Protein AF-W9X083-F1 (afdb_monomer_lite)

Foldseek 3Di:
DDDDDDDPPPPPPPDPPPPPDPPDQDPDPDPVVSVVVCQCVQNAAAPQPRGTRHPPFQWDADPPQRRIHGLVRQQVQQPDPVFFDDDDPPDDPDDDPQDGWGADPRPRDTDSDRD

Structure (mmCIF, N/CA/C/O backbone):
data_AF-W9X083-F1
#
_entry.id   AF-W9X083-F1
#
loop_
_atom_site.group_PDB
_atom_site.id
_atom_site.type_symbol
_atom_site.label_atom_id
_atom_site.label_alt_id
_atom_site.label_comp_id
_atom_site.label_asym_id
_atom_site.label_entity_id
_atom_site.label_seq_id
_atom_site.pdbx_PDB_ins_code
_atom_site.Cartn_x
_atom_site.Cartn_y
_atom_site.Cartn_z
_atom_site.occupancy
_atom_site.B_iso_or_equiv
_atom_site.auth_seq_id
_atom_site.auth_comp_id
_atom_site.auth_asym_id
_atom_site.auth_atom_id
_atom_site.pdbx_PDB_model_num
ATOM 1 N N . PRO A 1 1 ? 20.561 -55.270 46.960 1.00 46.56 1 PRO A N 1
ATOM 2 C CA . PRO A 1 1 ? 19.337 -55.051 46.145 1.00 46.56 1 PRO A CA 1
ATOM 3 C C . PRO A 1 1 ? 18.759 -53.649 46.403 1.00 46.56 1 PRO A C 1
ATOM 5 O O . PRO A 1 1 ? 18.214 -53.391 47.469 1.00 46.56 1 PRO A O 1
ATOM 8 N N . ARG A 1 2 ? 18.988 -52.713 45.475 1.00 45.88 2 ARG A N 1
ATOM 9 C CA . ARG A 1 2 ? 18.652 -51.286 45.608 1.00 45.88 2 ARG A CA 1
ATOM 10 C C . ARG A 1 2 ? 17.481 -50.977 44.665 1.00 45.88 2 ARG A C 1
ATOM 12 O O . ARG A 1 2 ? 17.658 -51.188 43.467 1.00 45.88 2 ARG A O 1
ATOM 19 N N . PRO A 1 3 ? 16.316 -50.501 45.132 1.00 64.50 3 PRO A N 1
ATOM 20 C CA . PRO A 1 3 ? 15.280 -50.031 44.219 1.00 64.50 3 PRO A CA 1
ATOM 21 C C . PRO A 1 3 ? 15.640 -48.628 43.690 1.00 64.50 3 PRO A C 1
ATOM 23 O O . PRO A 1 3 ? 16.174 -47.805 44.445 1.00 64.50 3 PRO A O 1
ATOM 26 N N . PRO A 1 4 ? 15.392 -48.323 42.404 1.00 53.22 4 PRO A N 1
ATOM 27 C CA . PRO A 1 4 ? 15.628 -46.995 41.867 1.00 53.22 4 PRO A CA 1
ATOM 28 C C . PRO A 1 4 ? 14.506 -46.016 42.241 1.00 53.22 4 PRO A C 1
ATOM 30 O O . PRO A 1 4 ? 13.316 -46.318 42.269 1.00 53.22 4 PRO A O 1
ATOM 33 N N . ARG A 1 5 ? 14.965 -44.805 42.534 1.00 45.06 5 ARG A N 1
ATOM 34 C CA . ARG A 1 5 ? 14.262 -43.604 42.979 1.00 45.06 5 ARG A CA 1
ATOM 35 C C . ARG A 1 5 ? 13.374 -43.043 41.859 1.00 45.06 5 ARG A C 1
ATOM 37 O O . ARG A 1 5 ? 13.890 -42.547 40.859 1.00 45.06 5 ARG A O 1
ATOM 44 N N . SER A 1 6 ? 12.052 -43.095 42.047 1.00 49.34 6 SER A N 1
ATOM 45 C CA . SER A 1 6 ? 11.076 -42.443 41.160 1.00 49.34 6 SER A CA 1
ATOM 46 C C . SER A 1 6 ? 11.292 -40.930 41.166 1.00 49.34 6 SER A C 1
ATOM 48 O O . SER A 1 6 ? 11.059 -40.253 42.165 1.00 49.34 6 SER A O 1
ATOM 50 N N . SER A 1 7 ? 11.789 -40.403 40.049 1.00 54.97 7 SER A N 1
ATOM 51 C CA . SER A 1 7 ? 11.995 -38.970 39.842 1.00 54.97 7 SER A CA 1
ATOM 52 C C . SER A 1 7 ? 10.754 -38.398 39.165 1.00 54.97 7 SER A C 1
ATOM 54 O O . SER A 1 7 ? 10.603 -38.498 37.950 1.00 54.97 7 SER A O 1
ATOM 56 N N . ASN A 1 8 ? 9.852 -37.826 39.963 1.00 50.19 8 ASN A N 1
ATOM 57 C CA . ASN A 1 8 ? 8.643 -37.168 39.481 1.00 50.19 8 ASN A CA 1
ATOM 58 C C . ASN A 1 8 ? 9.020 -35.816 38.843 1.00 50.19 8 ASN A C 1
ATOM 60 O O . ASN A 1 8 ? 9.215 -34.818 39.538 1.00 50.19 8 ASN A O 1
ATOM 64 N N . LYS A 1 9 ? 9.214 -35.791 37.519 1.00 51.34 9 LYS A N 1
ATOM 65 C CA . LYS A 1 9 ? 9.462 -34.558 36.761 1.00 51.34 9 LYS A CA 1
ATOM 66 C C . LYS A 1 9 ? 8.122 -33.870 36.505 1.00 51.34 9 LYS A C 1
ATOM 68 O O . LYS A 1 9 ? 7.464 -34.148 35.508 1.00 51.34 9 LYS A O 1
ATOM 73 N N . ASN A 1 10 ? 7.744 -32.961 37.404 1.00 46.66 10 AS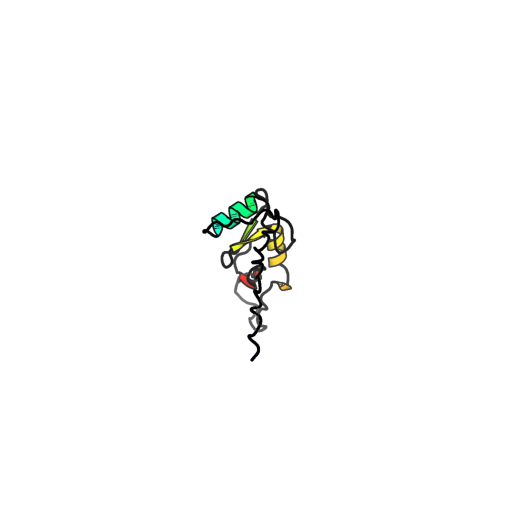N A N 1
ATOM 74 C CA . ASN A 1 10 ? 6.688 -31.981 37.158 1.00 46.66 10 ASN A CA 1
ATOM 75 C C . ASN A 1 10 ? 7.092 -31.112 35.956 1.00 46.66 10 ASN A C 1
ATOM 77 O O . ASN A 1 10 ? 7.868 -30.164 36.080 1.00 46.66 10 ASN A O 1
ATOM 81 N N . ILE A 1 11 ? 6.590 -31.474 34.776 1.00 57.69 11 ILE A N 1
ATOM 82 C CA . ILE A 1 11 ? 6.565 -30.609 33.602 1.00 57.69 11 ILE A CA 1
ATOM 83 C C . ILE A 1 11 ? 5.594 -29.477 33.939 1.00 57.69 11 ILE A C 1
ATOM 85 O O . ILE A 1 11 ? 4.378 -29.629 33.894 1.00 57.69 11 ILE A O 1
ATOM 89 N N . SER A 1 12 ? 6.149 -28.335 34.345 1.00 53.91 12 SER A N 1
ATOM 90 C CA . SER A 1 12 ? 5.413 -27.077 34.349 1.00 53.91 12 SER A CA 1
ATOM 91 C C . SER A 1 12 ? 4.998 -26.801 32.911 1.00 53.91 12 SER A C 1
ATOM 93 O O . SER A 1 12 ? 5.806 -26.363 32.089 1.00 53.91 12 SER A O 1
ATOM 95 N N . THR A 1 13 ? 3.738 -27.093 32.599 1.00 47.44 13 THR A N 1
ATOM 96 C CA . THR A 1 13 ? 3.061 -26.648 31.387 1.00 47.44 13 THR A CA 1
ATOM 97 C C . THR A 1 13 ? 3.109 -25.127 31.371 1.00 47.44 13 THR A C 1
ATOM 99 O O . THR A 1 13 ? 2.301 -24.451 32.006 1.00 47.44 13 THR A O 1
ATOM 102 N N . ARG A 1 14 ? 4.115 -24.575 30.688 1.00 49.53 14 ARG A N 1
ATOM 103 C CA . ARG A 1 14 ? 4.199 -23.149 30.389 1.00 49.53 14 ARG A CA 1
ATOM 104 C C . ARG A 1 14 ? 3.092 -22.845 29.390 1.00 49.53 14 ARG A C 1
ATOM 106 O O . ARG A 1 14 ? 3.274 -23.007 28.187 1.00 49.53 14 ARG A O 1
ATOM 113 N N . THR A 1 15 ? 1.942 -22.429 29.904 1.00 52.84 15 THR A N 1
ATOM 114 C CA . THR A 1 15 ? 0.914 -21.734 29.134 1.00 52.84 15 THR A CA 1
ATOM 115 C C . THR A 1 15 ? 1.618 -20.627 28.346 1.00 52.84 15 THR A C 1
ATOM 117 O O . THR A 1 15 ? 2.358 -19.846 28.958 1.00 52.84 15 THR A O 1
ATOM 120 N N . PRO A 1 16 ? 1.469 -20.541 27.012 1.00 51.41 16 PRO A N 1
ATOM 121 C CA . PRO A 1 16 ? 2.011 -19.416 26.276 1.00 51.41 16 PRO A CA 1
ATOM 122 C C . PRO A 1 16 ? 1.320 -18.173 26.826 1.00 51.41 16 PRO A C 1
ATOM 124 O O . PRO A 1 16 ? 0.115 -18.006 26.648 1.00 51.41 16 PRO A O 1
ATOM 127 N N . GLN A 1 17 ? 2.065 -17.340 27.557 1.00 50.1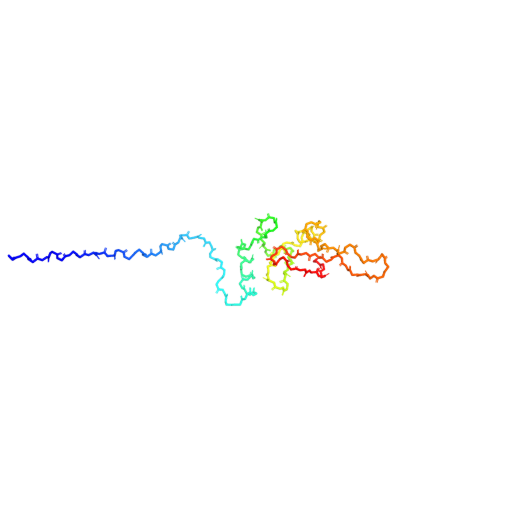9 17 G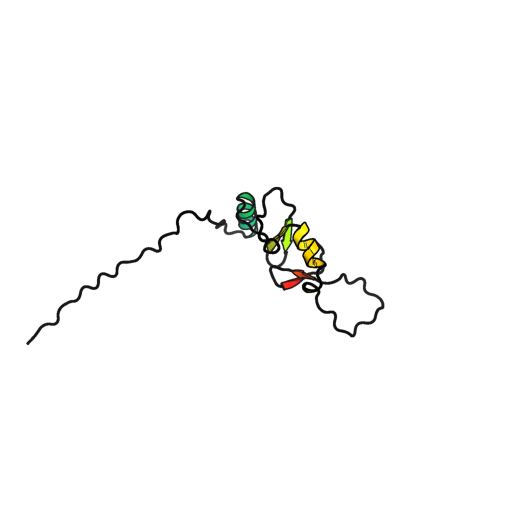LN A N 1
ATOM 128 C CA . GLN A 1 17 ? 1.625 -16.004 27.930 1.00 50.19 17 GLN A CA 1
ATOM 129 C C . GLN A 1 17 ? 1.151 -15.324 26.647 1.00 50.19 17 GLN A C 1
ATOM 131 O O . GLN A 1 17 ? 1.969 -14.923 25.815 1.00 50.19 17 GLN A O 1
ATOM 136 N N . GLN A 1 18 ? -0.169 -15.211 26.484 1.00 54.38 18 GLN A N 1
ATOM 137 C CA . GLN A 1 18 ? -0.761 -14.265 25.557 1.00 54.38 18 GLN A CA 1
ATOM 138 C C . GLN A 1 18 ? -0.152 -12.914 25.910 1.00 54.38 18 GLN A C 1
ATOM 140 O O . GLN A 1 18 ? -0.349 -12.385 27.009 1.00 54.38 18 GLN A O 1
ATOM 145 N N . ARG A 1 19 ? 0.701 -12.419 25.008 1.00 53.69 19 ARG A N 1
ATOM 146 C CA . ARG A 1 19 ? 1.330 -11.114 25.152 1.00 53.69 19 ARG A CA 1
ATOM 147 C C . ARG A 1 19 ? 0.202 -10.110 25.329 1.00 53.69 19 ARG A C 1
ATOM 149 O O . ARG A 1 19 ? -0.690 -10.018 24.489 1.00 53.69 19 ARG A O 1
ATOM 156 N N . ARG A 1 20 ? 0.233 -9.410 26.458 1.00 51.12 20 ARG A N 1
ATOM 157 C CA . ARG A 1 20 ? -0.699 -8.337 26.787 1.00 51.12 20 ARG A CA 1
ATOM 158 C C . ARG A 1 20 ? -0.778 -7.367 25.605 1.00 51.12 20 ARG A C 1
ATOM 160 O O . ARG A 1 20 ? 0.224 -6.762 25.244 1.00 51.12 20 ARG A O 1
ATOM 167 N N . GLY A 1 21 ? -1.972 -7.238 25.036 1.00 50.09 21 GLY A N 1
ATOM 168 C CA . GLY A 1 21 ? -2.463 -5.980 24.481 1.00 50.09 21 GLY A CA 1
ATOM 169 C C . GLY A 1 21 ? -1.827 -5.435 23.203 1.00 50.09 21 GLY A C 1
ATOM 170 O O . GLY A 1 21 ? -1.906 -4.228 23.005 1.00 50.09 21 GLY A O 1
ATOM 171 N N . SER A 1 22 ? -1.272 -6.251 22.298 1.00 59.66 22 SER A N 1
ATOM 172 C CA . SER A 1 22 ? -1.265 -5.797 20.899 1.00 59.66 22 SER A CA 1
ATOM 173 C C . SER A 1 22 ? -2.723 -5.772 20.459 1.00 59.66 22 SER A C 1
ATOM 175 O O . SER A 1 22 ? -3.367 -6.819 20.552 1.00 59.66 22 SER A O 1
ATOM 177 N N . ILE A 1 23 ? -3.260 -4.628 20.032 1.00 62.94 23 ILE A N 1
ATOM 178 C CA . ILE A 1 23 ? -4.599 -4.580 19.438 1.00 62.94 23 ILE A CA 1
ATOM 179 C C . ILE A 1 23 ? -4.613 -5.651 18.341 1.00 62.94 23 ILE A C 1
ATOM 181 O O . ILE A 1 23 ? -3.866 -5.565 17.366 1.00 62.94 23 ILE A O 1
ATOM 185 N N . ALA A 1 24 ? -5.338 -6.742 18.587 1.00 74.25 24 ALA A N 1
ATOM 186 C CA . ALA A 1 24 ? -5.237 -7.916 17.743 1.00 74.25 24 ALA A CA 1
ATOM 187 C C . ALA A 1 24 ? -5.805 -7.555 16.371 1.00 74.25 24 ALA A C 1
ATOM 189 O O . ALA A 1 24 ? -6.913 -7.015 16.284 1.00 74.25 24 ALA A O 1
ATOM 190 N N . ARG A 1 25 ? -5.036 -7.844 15.312 1.00 80.12 25 ARG A N 1
ATOM 191 C CA . ARG A 1 25 ? -5.553 -7.795 13.941 1.00 80.12 25 ARG A CA 1
ATOM 192 C C . ARG A 1 25 ? -6.818 -8.642 13.854 1.00 80.12 25 ARG A C 1
ATOM 194 O O . ARG A 1 25 ? -6.965 -9.621 14.591 1.00 80.12 25 ARG A O 1
ATOM 201 N N . SER A 1 26 ? -7.725 -8.254 12.972 1.00 86.12 26 SER A N 1
ATOM 202 C CA . SER A 1 26 ? -8.980 -8.953 12.777 1.00 86.12 26 SER A CA 1
ATOM 203 C C . SER A 1 26 ? -8.722 -10.428 12.456 1.00 86.12 26 SER A C 1
ATOM 205 O O . SER A 1 26 ? -7.831 -10.797 11.688 1.00 86.12 26 SER A O 1
ATOM 207 N N . THR A 1 27 ? -9.512 -11.289 13.089 1.00 88.38 27 THR A N 1
ATOM 208 C CA . THR A 1 27 ? -9.528 -12.735 12.860 1.00 88.38 27 THR A CA 1
ATOM 209 C C . THR A 1 27 ? -10.709 -13.140 11.980 1.00 88.38 27 THR A C 1
ATOM 211 O O . THR A 1 27 ? -11.095 -14.308 11.986 1.00 88.38 27 THR A O 1
ATOM 214 N N . ALA A 1 28 ? -11.325 -12.187 11.268 1.00 88.81 28 ALA A N 1
ATOM 215 C CA . ALA A 1 28 ? -12.442 -12.468 10.380 1.00 88.81 28 ALA A CA 1
ATOM 216 C C . ALA A 1 28 ? -12.049 -13.516 9.317 1.00 88.81 28 ALA A C 1
ATOM 218 O O . ALA A 1 28 ? -10.919 -13.487 8.815 1.00 88.81 28 ALA A O 1
ATOM 219 N N . PRO A 1 29 ? -12.968 -14.438 8.968 1.00 88.62 29 PRO A N 1
ATOM 220 C CA . PRO A 1 29 ? -12.691 -15.505 8.008 1.00 88.62 29 PRO A CA 1
ATOM 221 C C . PRO A 1 29 ? -12.561 -14.982 6.571 1.00 88.62 29 PRO A C 1
ATOM 223 O O . PRO A 1 29 ? -11.837 -15.569 5.771 1.00 88.62 29 PRO A O 1
ATOM 226 N N . ASP A 1 30 ? -13.235 -13.875 6.248 1.00 93.38 30 ASP A N 1
ATOM 227 C CA . ASP A 1 30 ? -13.161 -13.231 4.940 1.00 93.38 30 ASP A CA 1
ATOM 228 C C . ASP A 1 30 ? -12.011 -12.210 4.874 1.00 93.38 30 ASP A C 1
ATOM 230 O O . ASP A 1 30 ? -11.848 -11.361 5.758 1.00 93.38 30 ASP A O 1
ATOM 234 N N . ILE A 1 31 ? -11.216 -12.275 3.799 1.00 90.50 31 ILE A N 1
ATOM 235 C CA . ILE A 1 31 ? -10.038 -11.416 3.609 1.00 90.50 31 ILE A CA 1
ATOM 236 C C . ILE A 1 31 ? -10.449 -9.947 3.500 1.00 90.50 31 ILE A C 1
ATOM 238 O O . ILE A 1 31 ? -9.775 -9.089 4.076 1.00 90.50 31 ILE A O 1
ATOM 242 N N . ALA A 1 32 ? -11.536 -9.644 2.783 1.00 90.88 32 ALA A N 1
ATOM 243 C CA . ALA A 1 32 ? -11.989 -8.272 2.633 1.00 90.88 32 ALA A CA 1
ATOM 244 C C . ALA A 1 32 ? -12.472 -7.739 3.982 1.00 90.88 32 ALA A C 1
ATOM 246 O O . ALA A 1 32 ? -12.009 -6.676 4.392 1.00 90.88 32 ALA A O 1
ATOM 247 N N . THR A 1 33 ? -13.318 -8.470 4.711 1.00 93.06 33 THR A N 1
ATOM 248 C CA . THR A 1 33 ? -13.764 -8.067 6.056 1.00 93.06 33 THR A CA 1
ATOM 249 C C . THR A 1 33 ? -12.580 -7.807 6.979 1.00 93.06 33 THR A C 1
ATOM 251 O O . THR A 1 33 ? -12.515 -6.743 7.594 1.00 93.06 33 THR A O 1
ATOM 254 N N . ARG A 1 34 ? -11.596 -8.713 7.002 1.00 93.31 34 ARG A N 1
ATOM 255 C CA . ARG A 1 34 ? -10.393 -8.562 7.825 1.00 93.31 34 ARG A CA 1
ATOM 256 C C . ARG A 1 34 ? -9.640 -7.268 7.517 1.00 93.31 34 ARG A C 1
ATOM 258 O O . ARG A 1 34 ? -9.319 -6.512 8.428 1.00 93.31 34 ARG A O 1
ATOM 265 N N . ILE A 1 35 ? -9.407 -6.985 6.234 1.00 92.38 35 ILE A N 1
ATOM 266 C CA . ILE A 1 35 ? -8.726 -5.761 5.790 1.00 92.38 35 ILE A CA 1
ATOM 267 C C . ILE A 1 35 ? -9.528 -4.511 6.177 1.00 92.38 35 ILE A C 1
ATOM 269 O O . ILE A 1 35 ? -8.952 -3.551 6.685 1.00 92.38 35 ILE A O 1
ATOM 273 N N . HIS A 1 36 ? -10.847 -4.509 5.968 1.00 92.31 36 HIS A N 1
ATOM 274 C CA . HIS A 1 36 ? -11.697 -3.364 6.311 1.00 92.31 36 HIS A CA 1
ATOM 275 C C . HIS A 1 36 ? -11.722 -3.093 7.820 1.00 92.31 36 HIS A C 1
ATOM 277 O O . HIS A 1 36 ? -11.696 -1.930 8.232 1.00 92.31 36 HIS A O 1
ATOM 283 N N . GLU A 1 37 ? -11.763 -4.142 8.645 1.00 93.25 37 GLU A N 1
ATOM 284 C CA . GLU A 1 37 ? -11.691 -4.023 10.100 1.00 93.25 37 GLU A CA 1
ATOM 285 C C . GLU A 1 37 ? -10.322 -3.529 10.571 1.00 93.25 37 GLU A C 1
ATOM 287 O O . GLU A 1 37 ? -10.263 -2.628 11.407 1.00 93.25 37 GLU A O 1
ATOM 292 N N . ASP A 1 38 ? -9.234 -4.061 10.009 1.00 91.81 38 ASP A N 1
ATOM 293 C CA . ASP A 1 38 ? -7.874 -3.632 10.341 1.00 91.81 38 ASP A CA 1
ATOM 294 C C . ASP A 1 38 ? -7.660 -2.154 9.992 1.00 91.81 38 ASP A C 1
ATOM 296 O O . ASP A 1 38 ? -7.187 -1.392 10.831 1.00 91.81 38 ASP A O 1
ATOM 300 N N . ILE A 1 39 ? -8.091 -1.705 8.809 1.00 92.94 39 ILE A N 1
ATOM 301 C CA . ILE A 1 39 ? -8.050 -0.283 8.415 1.00 92.94 39 ILE A CA 1
ATOM 302 C C . ILE A 1 39 ? -8.934 0.564 9.339 1.00 92.94 39 ILE A C 1
ATOM 304 O O . ILE A 1 39 ? -8.556 1.651 9.771 1.00 92.94 39 ILE A O 1
ATOM 308 N N . SER A 1 40 ? -10.119 0.060 9.683 1.00 90.94 40 SER A N 1
ATOM 309 C CA . SER A 1 40 ? -11.057 0.741 10.578 1.00 90.94 40 SER A CA 1
ATOM 310 C C . SER A 1 40 ? -10.514 0.961 11.987 1.00 90.94 40 SER A C 1
ATOM 312 O O . SER A 1 40 ? -10.905 1.925 12.646 1.00 90.94 40 SER A O 1
ATOM 314 N N . ARG A 1 41 ? -9.636 0.067 12.445 1.00 90.62 41 ARG A N 1
ATOM 315 C CA . ARG A 1 41 ? -8.980 0.123 13.753 1.00 90.62 41 ARG A CA 1
ATOM 316 C C . ARG A 1 41 ? -7.574 0.741 13.686 1.00 90.62 41 ARG A C 1
ATOM 318 O O . ARG A 1 41 ? -6.894 0.735 14.704 1.00 90.62 41 ARG A O 1
ATOM 325 N N . ASN A 1 42 ? -7.150 1.265 12.527 1.00 90.25 42 ASN A N 1
ATOM 326 C CA . ASN A 1 42 ? -5.785 1.747 12.259 1.00 90.25 42 ASN A CA 1
ATOM 327 C C . ASN A 1 42 ? -4.690 0.693 12.545 1.00 90.25 42 ASN A C 1
ATOM 329 O O . ASN A 1 42 ? -3.598 1.016 12.987 1.00 90.25 42 ASN A O 1
ATOM 333 N N . LEU A 1 43 ? -4.975 -0.587 12.294 1.00 89.88 43 LEU A N 1
ATOM 334 C CA . LEU A 1 43 ? -4.046 -1.717 12.481 1.00 89.88 43 LEU A CA 1
ATOM 335 C C . LEU A 1 43 ? -3.395 -2.188 11.180 1.00 89.88 43 LEU A C 1
ATOM 337 O O . LEU A 1 43 ? -2.610 -3.146 11.172 1.00 89.88 43 LEU A O 1
ATOM 341 N N . TYR A 1 44 ? -3.760 -1.548 10.073 1.00 92.88 44 TYR A N 1
ATOM 342 C CA . TYR A 1 44 ? -3.206 -1.820 8.762 1.00 92.88 44 TYR A CA 1
ATOM 343 C C . TYR A 1 44 ? -2.096 -0.819 8.447 1.00 92.88 44 TYR A C 1
ATOM 345 O O . TYR A 1 44 ? -2.303 0.385 8.560 1.00 92.88 44 TYR A O 1
ATOM 353 N N . GLU A 1 45 ? -0.941 -1.304 8.000 1.00 93.88 45 GLU A N 1
ATOM 354 C CA . GLU A 1 45 ? 0.230 -0.480 7.689 1.00 93.88 45 GLU A CA 1
ATOM 355 C C . GLU A 1 45 ? 0.562 -0.552 6.195 1.00 93.88 45 GLU A C 1
ATOM 357 O O . GLU A 1 45 ? 0.497 -1.611 5.566 1.00 93.88 45 GLU A O 1
ATOM 362 N N . CYS A 1 46 ? 0.921 0.586 5.608 1.00 94.44 46 CYS A N 1
ATOM 363 C CA . CYS A 1 46 ? 1.369 0.659 4.227 1.00 94.44 46 CYS A CA 1
ATOM 364 C C . CYS A 1 46 ? 2.832 0.221 4.122 1.00 94.44 46 CYS A C 1
ATOM 366 O O . CYS A 1 46 ? 3.720 0.953 4.546 1.00 94.44 46 CYS A O 1
ATOM 368 N N . ALA A 1 47 ? 3.118 -0.901 3.458 1.00 91.44 47 ALA A N 1
ATOM 369 C CA . ALA A 1 47 ? 4.488 -1.428 3.360 1.00 91.44 47 ALA A CA 1
ATOM 370 C C . ALA A 1 47 ? 5.474 -0.568 2.530 1.00 91.44 47 ALA A C 1
ATOM 372 O O . ALA A 1 47 ? 6.638 -0.929 2.401 1.00 91.44 47 ALA A O 1
ATOM 373 N N . ILE A 1 48 ? 5.028 0.553 1.947 1.00 92.94 48 ILE A N 1
ATOM 374 C CA . ILE A 1 48 ? 5.898 1.497 1.222 1.00 92.94 48 ILE A CA 1
ATOM 375 C C . ILE A 1 48 ? 6.401 2.610 2.148 1.00 92.94 48 ILE A C 1
ATOM 377 O O . ILE A 1 48 ? 7.570 2.972 2.092 1.00 92.94 48 ILE A O 1
ATOM 381 N N . CYS A 1 49 ? 5.513 3.199 2.954 1.00 94.62 49 CYS A N 1
ATOM 382 C CA . CYS A 1 49 ? 5.849 4.330 3.826 1.00 94.62 49 CYS A CA 1
ATOM 383 C C . CYS A 1 49 ? 5.825 3.985 5.314 1.00 94.62 49 CYS A C 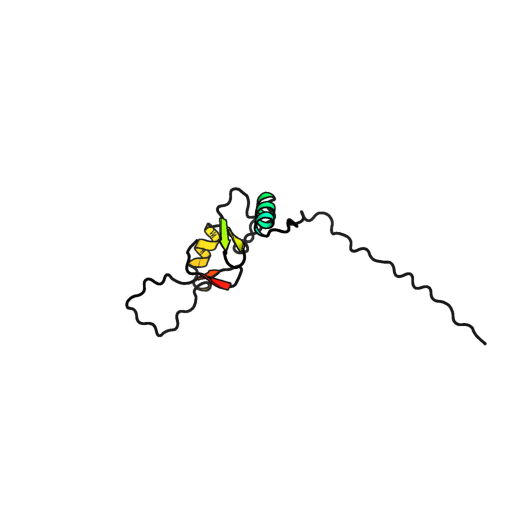1
ATOM 385 O O . CYS A 1 49 ? 6.035 4.883 6.117 1.00 94.62 49 CYS A O 1
ATOM 387 N N . THR A 1 50 ? 5.513 2.733 5.659 1.00 93.88 50 THR A N 1
ATOM 388 C CA . THR A 1 50 ? 5.411 2.207 7.030 1.00 93.88 50 THR A CA 1
ATOM 389 C C . THR A 1 50 ? 4.465 3.000 7.940 1.00 93.88 50 THR A C 1
ATOM 391 O O . THR A 1 50 ? 4.575 2.932 9.156 1.00 93.88 50 THR A O 1
ATOM 394 N N . ASN A 1 51 ? 3.526 3.755 7.360 1.00 94.25 51 ASN A N 1
ATOM 395 C CA . ASN A 1 51 ? 2.509 4.505 8.097 1.00 94.25 51 ASN A CA 1
ATOM 396 C C . ASN A 1 51 ? 1.164 3.773 8.058 1.00 94.25 51 ASN A C 1
ATOM 398 O O . ASN A 1 51 ? 0.852 3.057 7.097 1.00 94.25 51 ASN A O 1
ATOM 402 N N . GLU A 1 52 ? 0.331 4.026 9.064 1.00 94.44 52 GLU A N 1
ATOM 403 C CA . GLU A 1 52 ? -1.001 3.439 9.184 1.00 94.44 52 GLU A CA 1
ATOM 404 C C . GLU A 1 52 ? -1.927 3.893 8.041 1.00 94.44 52 GLU A C 1
ATOM 406 O O . GLU A 1 52 ? -1.916 5.039 7.573 1.00 94.44 52 GLU A O 1
ATOM 411 N N . ILE A 1 53 ? -2.755 2.964 7.575 1.00 94.25 53 ILE A N 1
ATOM 412 C CA . ILE A 1 53 ? -3.820 3.212 6.612 1.00 94.25 53 ILE A CA 1
ATOM 413 C C . ILE A 1 53 ? -5.127 3.318 7.392 1.00 94.25 53 ILE A C 1
ATOM 415 O O . ILE A 1 53 ? -5.661 2.313 7.854 1.00 94.25 53 ILE A O 1
ATOM 419 N N . GLY A 1 54 ? -5.640 4.541 7.517 1.00 90.62 54 GLY A N 1
ATOM 420 C CA . GLY A 1 54 ? -6.917 4.815 8.179 1.00 90.62 54 GLY A CA 1
ATOM 421 C C . GLY A 1 54 ? -8.087 4.995 7.210 1.00 90.62 54 GLY A C 1
ATOM 422 O O . GLY A 1 54 ? -7.909 5.094 5.996 1.00 90.62 54 GLY A O 1
ATOM 423 N N . ARG A 1 55 ? -9.305 5.120 7.753 1.00 89.38 55 ARG A N 1
ATOM 424 C CA . ARG A 1 55 ? -10.561 5.255 6.978 1.00 89.38 55 ARG A CA 1
ATOM 425 C C . ARG A 1 55 ? -10.608 6.456 6.024 1.00 89.38 55 ARG A C 1
ATOM 427 O O . ARG A 1 55 ? -11.282 6.397 5.004 1.00 89.38 55 ARG A O 1
ATOM 434 N N . SER A 1 56 ? -9.918 7.546 6.354 1.00 90.50 56 SER A N 1
ATOM 435 C CA . SER A 1 56 ? -9.852 8.765 5.531 1.00 90.50 56 SER A CA 1
ATOM 436 C C . SER A 1 56 ? -8.765 8.715 4.452 1.00 90.50 56 SER A C 1
ATOM 438 O O . SER A 1 56 ? -8.675 9.613 3.613 1.00 90.50 56 SER A O 1
ATOM 440 N N . SER A 1 57 ? -7.916 7.685 4.462 1.00 91.19 57 SER A N 1
ATOM 441 C CA . SER A 1 57 ? -6.834 7.547 3.494 1.00 91.19 57 SER A CA 1
ATOM 442 C C . SER A 1 57 ? -7.369 7.132 2.128 1.00 91.19 57 SER A C 1
ATOM 444 O O . SER A 1 57 ? -8.178 6.216 2.010 1.00 91.19 57 SER A O 1
ATOM 446 N N . LYS A 1 58 ? -6.852 7.748 1.062 1.00 93.81 58 LYS A N 1
ATOM 447 C CA . LYS A 1 58 ? -7.059 7.235 -0.297 1.00 93.81 58 LYS A CA 1
ATOM 448 C C . LYS A 1 58 ? -6.208 5.984 -0.478 1.00 93.81 58 LYS A C 1
ATOM 450 O O . LYS A 1 58 ? -4.980 6.067 -0.383 1.00 93.81 58 LYS A O 1
ATOM 455 N N . ILE A 1 59 ? -6.848 4.854 -0.754 1.00 94.25 59 ILE A N 1
ATOM 456 C CA . ILE A 1 59 ? -6.193 3.548 -0.823 1.00 94.25 59 ILE A CA 1
ATOM 457 C C . ILE A 1 59 ? -6.282 2.915 -2.206 1.00 94.25 59 ILE A C 1
ATOM 459 O O . ILE A 1 59 ? -7.209 3.169 -2.970 1.00 94.25 59 ILE A O 1
ATOM 463 N N . TRP A 1 60 ? -5.309 2.064 -2.497 1.00 94.19 60 TRP A N 1
ATOM 464 C CA . TRP A 1 60 ? -5.340 1.127 -3.607 1.00 94.19 60 TRP A CA 1
ATOM 465 C C . TRP A 1 60 ? -5.077 -0.275 -3.074 1.00 94.19 60 TRP A C 1
ATOM 467 O O . TRP A 1 60 ? -4.216 -0.451 -2.209 1.00 94.19 60 TRP A O 1
ATOM 477 N N . SER A 1 61 ? -5.787 -1.268 -3.601 1.00 92.56 61 SER A N 1
ATOM 478 C CA . SER A 1 61 ? -5.595 -2.672 -3.250 1.00 92.56 61 SER A CA 1
ATOM 479 C C . SER A 1 61 ? -5.145 -3.484 -4.459 1.00 92.56 61 SER A C 1
ATOM 481 O O . SER A 1 61 ? -5.661 -3.354 -5.573 1.00 92.56 61 SER A O 1
ATOM 483 N N . CYS A 1 62 ? -4.170 -4.362 -4.240 1.00 92.50 62 CYS A N 1
ATOM 484 C CA . CYS A 1 62 ? -3.737 -5.283 -5.276 1.00 92.50 62 CYS A CA 1
ATOM 485 C C . CYS A 1 62 ? -4.790 -6.375 -5.485 1.00 92.50 62 CYS A C 1
ATOM 487 O O . CYS A 1 62 ? -5.103 -7.118 -4.561 1.00 92.50 62 CYS A O 1
ATOM 489 N N . ARG A 1 63 ? -5.271 -6.564 -6.717 1.00 90.38 63 ARG A N 1
ATOM 490 C CA . ARG A 1 63 ? -6.243 -7.629 -7.041 1.00 90.38 63 ARG A CA 1
ATOM 491 C C . ARG A 1 63 ? -5.682 -9.056 -6.959 1.00 90.38 63 ARG A C 1
ATOM 493 O O . ARG A 1 63 ? -6.453 -10.000 -7.024 1.00 90.38 63 ARG A O 1
ATOM 500 N N . THR A 1 64 ? -4.360 -9.217 -6.851 1.00 91.56 64 THR A N 1
ATOM 501 C CA . THR A 1 64 ? -3.705 -10.540 -6.825 1.00 91.56 64 THR A CA 1
ATOM 502 C C . THR A 1 64 ? -3.311 -10.988 -5.424 1.00 91.56 64 THR A C 1
ATOM 504 O O . THR A 1 64 ? -3.396 -12.170 -5.129 1.00 91.56 64 THR A O 1
ATOM 507 N N . CYS A 1 65 ? -2.853 -10.070 -4.571 1.00 92.69 65 CYS A N 1
ATOM 508 C CA . CYS A 1 65 ? -2.411 -10.399 -3.210 1.00 92.69 65 CYS A CA 1
ATOM 509 C C . CYS A 1 65 ? -3.197 -9.673 -2.116 1.00 92.69 65 CYS A C 1
ATOM 511 O O . CYS A 1 65 ? -2.887 -9.832 -0.940 1.00 92.69 65 CYS A O 1
ATOM 513 N N . TRP A 1 66 ? -4.180 -8.852 -2.497 1.00 93.50 66 TRP A N 1
ATOM 514 C CA . TRP A 1 66 ? -5.059 -8.085 -1.608 1.00 93.50 66 TRP A CA 1
ATOM 515 C C . TRP A 1 66 ? -4.353 -7.117 -0.649 1.00 93.50 66 TRP A C 1
ATOM 517 O O . TRP A 1 66 ? -4.996 -6.523 0.210 1.00 93.50 66 TRP A O 1
ATOM 527 N N . THR A 1 67 ? -3.048 -6.888 -0.810 1.00 93.19 67 THR A N 1
ATOM 528 C CA . THR A 1 67 ? -2.316 -5.883 -0.033 1.00 93.19 67 THR A CA 1
ATOM 529 C C . THR A 1 67 ? -2.813 -4.479 -0.370 1.00 93.19 67 THR A C 1
ATOM 531 O O . THR A 1 67 ? -2.999 -4.152 -1.548 1.00 93.19 67 THR A O 1
ATOM 534 N N . VAL A 1 68 ? -3.008 -3.656 0.659 1.00 94.69 68 VAL A N 1
ATOM 535 C CA . VAL A 1 68 ? -3.491 -2.278 0.559 1.00 94.69 68 VAL A CA 1
ATOM 536 C C . VAL A 1 68 ? -2.333 -1.305 0.752 1.00 94.69 68 VAL A C 1
ATOM 538 O O . VAL A 1 68 ? -1.466 -1.496 1.599 1.00 94.69 68 VAL A O 1
ATOM 541 N N . PHE A 1 69 ? -2.324 -0.240 -0.039 1.00 95.12 69 PHE A N 1
ATOM 542 C CA . PHE A 1 69 ? -1.332 0.827 0.024 1.00 95.12 69 PHE A CA 1
ATOM 543 C C . PHE A 1 69 ? -2.027 2.182 -0.066 1.00 95.12 69 PHE A C 1
ATOM 545 O O . PHE A 1 69 ? -3.115 2.294 -0.636 1.00 95.12 69 PHE A O 1
ATOM 552 N N . HIS A 1 70 ? -1.383 3.245 0.419 1.00 96.19 70 HIS A N 1
ATOM 553 C CA . HIS A 1 70 ? -1.839 4.598 0.100 1.00 96.19 70 HIS A CA 1
ATOM 554 C C . HIS A 1 70 ? -1.703 4.861 -1.402 1.00 96.19 70 HIS A C 1
ATOM 556 O O . HIS A 1 70 ? -0.670 4.551 -2.002 1.00 96.19 70 HIS A O 1
ATOM 562 N N . ILE A 1 71 ? -2.695 5.534 -1.988 1.00 95.38 71 ILE A N 1
ATOM 563 C CA . ILE A 1 71 ? -2.702 5.940 -3.403 1.00 95.38 71 ILE A CA 1
ATOM 564 C C . ILE A 1 71 ? -1.430 6.714 -3.773 1.00 95.38 71 ILE A C 1
ATOM 566 O O . ILE A 1 71 ? -0.812 6.445 -4.799 1.00 95.38 71 ILE A O 1
ATOM 570 N N . GLY A 1 72 ? -0.991 7.653 -2.928 1.00 94.50 72 GLY A N 1
ATOM 571 C CA . GLY A 1 72 ? 0.226 8.433 -3.184 1.00 94.50 72 GLY A CA 1
ATOM 572 C C . GLY A 1 72 ? 1.511 7.597 -3.141 1.00 94.50 72 GLY A C 1
ATOM 573 O O . GLY A 1 72 ? 2.457 7.869 -3.881 1.00 94.50 72 GLY A O 1
ATOM 574 N N . CYS A 1 73 ? 1.554 6.560 -2.304 1.00 94.62 73 CYS A N 1
ATOM 575 C CA . CYS A 1 73 ? 2.707 5.670 -2.199 1.00 94.62 73 CYS A CA 1
ATOM 576 C C . CYS A 1 73 ? 2.803 4.762 -3.423 1.00 94.62 73 CYS A C 1
ATOM 578 O O . CYS A 1 73 ? 3.850 4.714 -4.066 1.00 94.62 73 CYS A O 1
ATOM 580 N N . ILE A 1 74 ? 1.695 4.126 -3.807 1.00 93.62 74 ILE A N 1
ATOM 581 C CA . ILE A 1 74 ? 1.687 3.216 -4.953 1.00 93.62 74 ILE A CA 1
ATOM 582 C C . ILE A 1 74 ? 1.896 3.952 -6.287 1.00 93.62 74 ILE A C 1
ATOM 584 O O . ILE A 1 74 ? 2.585 3.432 -7.156 1.00 93.62 74 ILE A O 1
ATOM 588 N N . LYS A 1 75 ? 1.404 5.193 -6.433 1.00 91.88 75 LYS A N 1
ATOM 589 C CA . LYS A 1 75 ? 1.631 6.022 -7.634 1.00 91.88 75 LYS A CA 1
ATOM 590 C C . LYS A 1 75 ? 3.085 6.439 -7.823 1.00 91.88 75 LYS A C 1
ATOM 592 O O . LYS A 1 75 ? 3.533 6.595 -8.955 1.00 91.88 75 LYS A O 1
ATOM 597 N N . ARG A 1 76 ? 3.808 6.684 -6.726 1.00 91.56 76 ARG A N 1
ATOM 598 C CA . ARG A 1 76 ? 5.254 6.946 -6.776 1.00 91.56 76 ARG A CA 1
ATOM 599 C C . ARG A 1 76 ? 6.008 5.660 -7.089 1.00 91.56 76 ARG A C 1
ATOM 601 O O . ARG A 1 76 ? 6.875 5.662 -7.953 1.00 91.56 76 ARG A O 1
ATOM 608 N N . TRP A 1 77 ? 5.611 4.562 -6.449 1.00 90.88 77 TRP A N 1
ATOM 609 C CA . TRP A 1 77 ? 6.206 3.250 -6.666 1.00 90.88 77 TRP A CA 1
ATOM 610 C C . TRP A 1 77 ? 6.091 2.776 -8.117 1.00 90.88 77 TRP A C 1
ATOM 612 O O . TRP A 1 77 ? 7.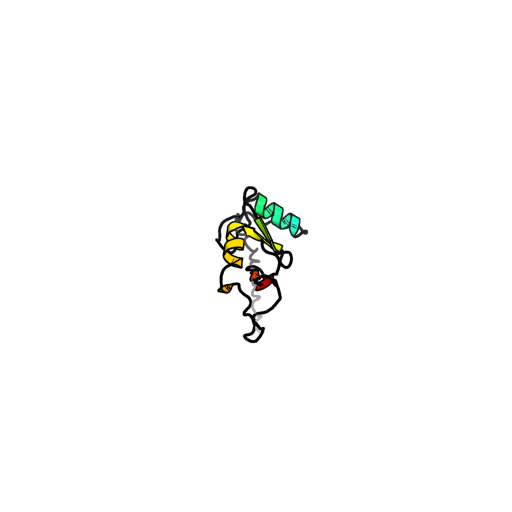088 2.356 -8.691 1.00 90.88 77 TRP A O 1
ATOM 622 N N . SER A 1 78 ? 4.916 2.877 -8.742 1.00 87.81 78 SER A N 1
ATOM 623 C CA . SER A 1 78 ? 4.700 2.417 -10.122 1.00 87.81 78 SER A CA 1
ATOM 624 C C . SER A 1 78 ? 5.507 3.191 -11.171 1.00 87.81 78 SER A C 1
ATOM 626 O O . SER A 1 78 ? 5.695 2.698 -12.279 1.00 87.81 78 SER A O 1
ATOM 628 N N . LYS A 1 79 ? 5.991 4.391 -10.832 1.00 84.62 79 LYS A N 1
ATOM 629 C CA . LYS A 1 79 ? 6.861 5.216 -11.685 1.00 84.62 79 LYS A CA 1
ATOM 630 C C . LYS A 1 79 ? 8.354 5.012 -11.411 1.00 84.62 79 LYS A C 1
ATOM 632 O O . LYS A 1 79 ? 9.166 5.500 -12.186 1.00 84.62 79 LYS A O 1
ATOM 637 N N . ASN A 1 80 ? 8.711 4.342 -10.316 1.00 83.12 80 ASN A N 1
ATOM 638 C CA . ASN A 1 80 ? 10.099 4.119 -9.926 1.00 83.12 80 ASN A CA 1
ATOM 639 C C . ASN A 1 80 ? 10.756 3.047 -10.809 1.00 83.12 80 ASN A C 1
ATOM 641 O O . ASN A 1 80 ? 10.152 2.008 -11.074 1.00 83.12 80 ASN A O 1
ATOM 645 N N . GLU A 1 81 ? 12.012 3.262 -11.200 1.00 72.62 81 GLU A N 1
ATOM 646 C CA . GLU A 1 81 ? 12.757 2.346 -12.080 1.00 72.62 81 GLU A CA 1
ATOM 647 C C . GLU A 1 81 ? 12.918 0.946 -11.476 1.00 72.62 81 GLU A C 1
ATOM 649 O O . GLU A 1 81 ? 12.768 -0.047 -12.179 1.00 72.62 81 GLU A O 1
ATOM 654 N N . GLY A 1 82 ? 13.101 0.846 -10.154 1.00 71.88 82 GLY A N 1
ATOM 655 C CA . GLY A 1 82 ? 13.174 -0.442 -9.447 1.00 71.88 82 GLY A CA 1
ATOM 656 C C . GLY A 1 82 ? 11.876 -1.261 -9.484 1.00 71.88 82 GLY A C 1
ATOM 657 O O . GLY A 1 82 ? 11.883 -2.449 -9.172 1.00 71.88 82 GLY A O 1
ATOM 658 N N . SER A 1 83 ? 10.762 -0.644 -9.880 1.00 72.88 83 SER A N 1
ATOM 659 C CA . SER A 1 83 ? 9.472 -1.313 -10.054 1.00 72.88 83 SER A CA 1
ATOM 660 C C . SER A 1 83 ? 9.218 -1.715 -11.502 1.00 72.88 83 SER A C 1
ATOM 662 O O . SER A 1 83 ? 8.278 -2.470 -11.752 1.00 72.88 83 SER A O 1
ATOM 664 N N . ALA A 1 84 ? 9.997 -1.203 -12.456 1.00 75.00 84 ALA A N 1
ATOM 665 C CA . ALA A 1 84 ? 9.819 -1.512 -13.863 1.00 75.00 84 ALA A CA 1
ATOM 666 C C . ALA A 1 84 ? 10.174 -2.979 -14.129 1.00 75.00 84 ALA A C 1
ATOM 668 O O . ALA A 1 84 ? 11.137 -3.531 -13.593 1.00 75.00 84 ALA A O 1
ATOM 669 N N . VAL A 1 85 ? 9.386 -3.635 -14.975 1.00 65.31 85 VAL A N 1
ATOM 670 C CA . VAL A 1 85 ? 9.811 -4.909 -15.553 1.00 65.31 85 VAL A CA 1
ATOM 671 C C . VAL A 1 85 ? 10.838 -4.575 -16.640 1.00 65.31 85 VAL A C 1
ATOM 673 O O . VAL A 1 85 ? 10.500 -3.791 -17.531 1.00 65.31 85 VAL A O 1
ATOM 676 N N . PRO A 1 86 ? 12.080 -5.099 -16.578 1.00 59.59 86 PRO A N 1
ATOM 677 C CA . PRO A 1 86 ? 13.070 -4.835 -17.612 1.00 59.59 86 PRO A CA 1
ATOM 678 C C . PRO A 1 86 ? 12.496 -5.274 -18.957 1.00 59.59 86 PRO A C 1
ATOM 680 O O . PRO A 1 86 ? 12.159 -6.443 -19.147 1.00 59.59 86 PRO A O 1
ATOM 683 N N . ARG A 1 87 ? 12.338 -4.315 -19.873 1.00 59.16 87 ARG A N 1
ATOM 684 C CA . ARG A 1 87 ? 12.003 -4.620 -21.260 1.00 59.16 87 ARG A CA 1
ATOM 685 C C . ARG A 1 87 ? 13.223 -5.286 -21.874 1.00 59.16 87 ARG A C 1
ATOM 687 O O . ARG A 1 87 ? 14.304 -4.704 -21.876 1.00 59.16 87 ARG A O 1
ATOM 694 N N . SER A 1 88 ? 13.057 -6.515 -22.347 1.00 53.72 88 SER A N 1
ATOM 695 C CA . SER A 1 88 ? 14.075 -7.223 -23.118 1.00 53.72 88 SER A CA 1
ATOM 696 C C . SER A 1 88 ? 14.550 -6.314 -24.255 1.00 53.72 88 SER A C 1
ATOM 698 O O . SER A 1 88 ? 13.719 -5.775 -24.986 1.00 53.72 88 SER A O 1
ATOM 700 N N . ALA A 1 89 ? 15.865 -6.122 -24.382 1.00 50.03 89 ALA A N 1
ATOM 701 C CA . ALA A 1 89 ? 16.522 -5.140 -25.254 1.00 50.03 89 ALA A CA 1
ATOM 702 C C . ALA A 1 89 ? 16.427 -5.446 -26.771 1.00 50.03 89 ALA A C 1
ATOM 704 O O . ALA A 1 89 ? 17.410 -5.324 -27.493 1.00 50.03 89 ALA A O 1
ATOM 705 N N . GLY A 1 90 ? 15.262 -5.870 -27.263 1.00 51.44 90 GLY A N 1
ATOM 706 C CA . GLY A 1 90 ? 15.067 -6.292 -28.653 1.00 51.44 90 GLY A CA 1
ATOM 707 C C . GLY A 1 90 ? 13.670 -6.050 -29.221 1.00 51.44 90 GLY A C 1
ATOM 708 O O . GLY A 1 90 ? 13.337 -6.653 -30.233 1.00 51.44 90 GLY A O 1
ATOM 709 N N . GLN A 1 91 ? 12.838 -5.214 -28.590 1.00 50.25 91 GLN A N 1
ATOM 710 C CA . GLN A 1 91 ? 11.557 -4.796 -29.170 1.00 50.25 91 GLN A CA 1
ATOM 711 C C . GLN A 1 91 ? 11.681 -3.358 -29.672 1.00 50.25 91 GLN A C 1
ATOM 713 O O . GLN A 1 91 ? 11.861 -2.426 -28.890 1.00 50.25 91 GLN A O 1
ATOM 718 N N . SER A 1 92 ? 11.672 -3.255 -30.998 1.00 43.66 92 SER A N 1
ATOM 719 C CA . SER A 1 92 ? 11.717 -2.063 -31.836 1.00 43.66 92 SER A CA 1
ATOM 720 C C . SER A 1 92 ? 10.687 -1.004 -31.439 1.00 43.66 92 SER A C 1
ATOM 722 O O . SER A 1 92 ? 9.589 -1.316 -30.987 1.00 43.66 92 SER A O 1
ATOM 724 N N . ASP A 1 93 ? 11.080 0.250 -31.647 1.00 54.38 93 ASP A N 1
ATOM 725 C CA . ASP A 1 93 ? 10.439 1.517 -31.265 1.00 54.38 93 ASP A CA 1
ATOM 726 C C . ASP A 1 93 ? 9.099 1.828 -31.968 1.00 54.38 93 ASP A C 1
ATOM 728 O O . ASP A 1 93 ? 8.639 2.963 -31.962 1.00 54.38 93 ASP A O 1
ATOM 732 N N . GLU A 1 94 ? 8.432 0.847 -32.568 1.00 58.62 94 GLU A N 1
ATOM 733 C CA . GLU A 1 94 ? 7.258 1.101 -33.400 1.00 58.62 94 GLU A CA 1
ATOM 734 C C . GLU A 1 94 ? 6.081 0.246 -32.930 1.00 58.62 94 GLU A C 1
ATOM 736 O O . GLU A 1 94 ? 6.101 -0.980 -32.990 1.00 58.62 94 GLU A O 1
ATOM 741 N N . GLU A 1 95 ? 5.057 0.937 -32.426 1.00 50.09 95 GLU A N 1
ATOM 742 C CA . GLU A 1 95 ? 3.693 0.429 -32.290 1.00 50.09 95 GLU A CA 1
ATOM 743 C C . GLU A 1 95 ? 3.448 -0.660 -31.231 1.00 50.09 95 GLU A C 1
ATOM 745 O O . GLU A 1 95 ? 3.110 -1.794 -31.533 1.00 50.09 95 GLU A O 1
ATOM 750 N N . THR A 1 96 ? 3.470 -0.297 -29.943 1.00 43.44 96 THR A N 1
ATOM 751 C CA . THR A 1 96 ? 2.404 -0.721 -29.011 1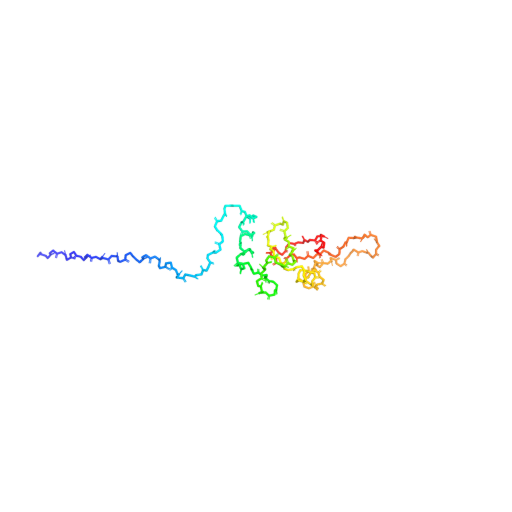.00 43.44 96 THR A CA 1
ATOM 752 C C . THR A 1 96 ? 2.376 0.234 -27.822 1.00 43.44 96 THR A C 1
ATOM 754 O O . THR A 1 96 ? 3.331 0.340 -27.052 1.00 43.44 96 THR A O 1
ATOM 757 N N . GLN A 1 97 ? 1.231 0.877 -27.607 1.00 45.69 97 GLN A N 1
ATOM 758 C CA . GLN A 1 97 ? 0.849 1.594 -26.386 1.00 45.69 97 GLN A CA 1
ATOM 759 C C . GLN A 1 97 ? 0.712 0.642 -25.171 1.00 45.69 97 GLN A C 1
ATOM 761 O O . GLN A 1 97 ? -0.217 0.741 -24.375 1.00 45.69 97 GLN A O 1
ATOM 766 N N . GLY A 1 98 ? 1.623 -0.319 -25.017 1.00 45.81 98 GLY A N 1
ATOM 767 C CA . GLY A 1 98 ? 1.707 -1.203 -23.869 1.00 45.81 98 GLY A CA 1
ATOM 768 C C . GLY A 1 98 ? 2.319 -0.399 -22.738 1.00 45.81 98 GLY A C 1
ATOM 769 O O . GLY A 1 98 ? 3.538 -0.203 -22.693 1.00 45.81 98 GLY A O 1
ATOM 770 N N . GLY A 1 99 ? 1.471 0.146 -21.866 1.00 56.31 99 GLY A N 1
ATOM 771 C CA . GLY A 1 99 ? 1.887 0.946 -20.717 1.00 56.31 99 GLY A CA 1
ATOM 772 C C . GLY A 1 99 ? 3.052 0.298 -19.964 1.00 56.31 99 GLY A C 1
ATOM 773 O O . GLY A 1 99 ? 3.183 -0.924 -19.925 1.00 56.31 99 GLY A O 1
ATOM 774 N N . LYS A 1 100 ? 3.948 1.118 -19.402 1.00 64.81 100 LYS A N 1
ATOM 775 C CA . LYS A 1 100 ? 5.100 0.633 -18.628 1.00 64.81 100 LYS A CA 1
ATOM 776 C C . LYS A 1 100 ? 4.586 -0.321 -17.533 1.00 64.81 100 LYS A C 1
ATOM 778 O O . LYS A 1 100 ? 3.904 0.117 -16.608 1.00 64.81 100 LYS A O 1
ATOM 783 N N . GLN A 1 101 ? 4.877 -1.615 -17.672 1.00 79.25 101 GLN A N 1
ATOM 784 C CA . GLN A 1 101 ? 4.462 -2.640 -16.719 1.00 79.25 101 GLN A CA 1
ATOM 785 C C . GLN A 1 101 ? 5.298 -2.491 -15.444 1.00 79.25 101 GLN A C 1
ATOM 787 O O . GLN A 1 101 ? 6.528 -2.410 -15.504 1.00 79.25 101 GLN A O 1
ATOM 792 N N . TRP A 1 102 ? 4.634 -2.438 -14.291 1.00 87.75 102 TRP A N 1
ATOM 793 C CA . TRP A 1 102 ? 5.272 -2.206 -12.993 1.00 87.75 102 TRP A CA 1
ATOM 794 C C . TRP A 1 102 ? 4.988 -3.360 -12.029 1.00 87.75 102 TRP A C 1
ATOM 796 O O . TRP A 1 102 ? 4.007 -4.082 -12.183 1.00 87.75 102 TRP A O 1
ATOM 806 N N . ARG A 1 103 ? 5.842 -3.574 -11.030 1.00 90.88 103 ARG A N 1
ATOM 807 C CA . ARG A 1 103 ? 5.722 -4.671 -10.059 1.00 90.88 103 ARG A CA 1
ATOM 808 C C . ARG A 1 103 ? 5.040 -4.203 -8.782 1.00 90.88 103 ARG A C 1
ATOM 810 O O . ARG A 1 103 ? 5.406 -3.180 -8.206 1.00 90.88 103 ARG A O 1
ATOM 817 N N . CYS A 1 104 ? 4.066 -4.973 -8.304 1.00 91.62 104 CYS A N 1
ATOM 818 C CA . CYS A 1 104 ? 3.395 -4.685 -7.037 1.00 91.62 104 CYS A CA 1
ATOM 819 C C . CYS A 1 104 ? 4.361 -4.864 -5.846 1.00 91.62 104 CYS A C 1
ATOM 821 O O . CYS A 1 104 ? 4.977 -5.922 -5.758 1.00 91.62 104 CYS A O 1
ATOM 823 N N . PRO A 1 105 ? 4.442 -3.929 -4.881 1.00 91.81 105 PRO A N 1
ATOM 824 C CA . PRO A 1 105 ? 5.308 -4.095 -3.710 1.00 91.81 105 PRO A CA 1
ATOM 825 C C . PRO A 1 105 ? 4.897 -5.261 -2.795 1.00 91.81 105 PRO A C 1
ATOM 827 O O . PRO A 1 105 ? 5.725 -5.779 -2.059 1.00 91.81 105 PRO A O 1
ATOM 830 N N . GLY A 1 106 ? 3.631 -5.694 -2.839 1.00 91.19 106 GLY A N 1
ATOM 831 C CA . GLY A 1 106 ? 3.134 -6.788 -1.998 1.00 91.19 106 GLY A CA 1
ATOM 832 C C . GLY A 1 106 ? 3.458 -8.185 -2.533 1.00 91.19 106 GLY A C 1
ATOM 833 O O . GLY A 1 106 ? 3.783 -9.075 -1.757 1.00 91.19 106 GLY A O 1
ATOM 834 N N . CYS A 1 107 ? 3.376 -8.392 -3.851 1.00 92.94 107 CYS A N 1
ATOM 835 C CA . CYS A 1 107 ? 3.587 -9.712 -4.465 1.00 92.94 107 CYS A CA 1
ATOM 836 C C . CYS A 1 107 ? 4.716 -9.775 -5.494 1.00 92.94 107 CYS A C 1
ATOM 838 O O . CYS A 1 107 ? 4.973 -10.842 -6.037 1.00 92.94 107 CYS A O 1
ATOM 840 N N . ASN A 1 108 ? 5.368 -8.651 -5.801 1.00 91.31 108 ASN A N 1
ATOM 841 C CA . ASN A 1 108 ? 6.406 -8.525 -6.828 1.00 91.31 108 ASN A CA 1
ATOM 842 C C . ASN A 1 108 ? 5.981 -9.028 -8.231 1.00 91.31 108 ASN A C 1
ATOM 844 O O . ASN A 1 108 ? 6.813 -9.300 -9.097 1.00 91.31 108 ASN A O 1
ATOM 848 N N . LEU A 1 109 ? 4.669 -9.143 -8.470 1.00 88.81 109 LEU A N 1
ATOM 849 C CA . LEU A 1 109 ? 4.102 -9.550 -9.753 1.00 88.81 109 LEU A CA 1
ATOM 850 C C . LEU A 1 109 ? 3.823 -8.333 -10.635 1.00 88.81 109 LEU A C 1
ATOM 852 O O . LEU A 1 109 ? 3.450 -7.274 -10.110 1.00 88.81 109 LEU A O 1
ATOM 856 N N . PRO A 1 110 ? 3.955 -8.486 -11.962 1.00 86.25 110 PRO A N 1
ATOM 857 C CA . PRO A 1 110 ? 3.732 -7.400 -12.894 1.00 86.25 110 PRO A CA 1
ATOM 858 C C . PRO A 1 110 ? 2.260 -6.949 -12.932 1.00 86.25 110 PRO A C 1
ATOM 860 O O . PRO A 1 110 ? 1.329 -7.726 -12.689 1.00 86.25 110 PRO A O 1
ATOM 863 N N . LYS A 1 111 ? 2.065 -5.659 -13.209 1.00 85.50 111 LYS A N 1
ATOM 864 C CA . LYS A 1 111 ? 0.786 -4.950 -13.247 1.00 85.50 111 LYS A CA 1
ATOM 865 C C . LYS A 1 111 ? 0.733 -4.022 -14.450 1.00 85.50 111 LYS A C 1
ATOM 867 O O . LYS A 1 111 ? 1.666 -3.265 -14.707 1.00 85.50 111 LYS A O 1
ATOM 872 N N . GLU A 1 112 ? -0.390 -4.088 -15.149 1.00 78.50 112 GLU A N 1
ATOM 873 C CA . GLU A 1 112 ? -0.695 -3.251 -16.313 1.00 78.50 112 GLU A CA 1
ATOM 874 C C . GLU A 1 112 ? -1.605 -2.081 -15.926 1.00 78.50 112 GLU A C 1
ATOM 876 O O . GLU A 1 112 ? -1.486 -0.982 -16.457 1.00 78.50 112 GLU A O 1
ATOM 881 N N . THR A 1 113 ? -2.483 -2.285 -14.938 1.00 80.69 113 THR A N 1
ATOM 882 C CA . THR A 1 113 ? -3.366 -1.233 -14.428 1.00 80.69 113 THR A CA 1
ATOM 883 C C . THR A 1 113 ? -2.593 -0.272 -13.532 1.00 80.69 113 THR A C 1
ATOM 885 O O . THR A 1 113 ? -1.972 -0.683 -12.546 1.00 80.69 113 THR A O 1
ATOM 888 N N . PHE A 1 114 ? -2.652 1.017 -13.856 1.00 76.56 114 PHE A N 1
ATOM 889 C CA . PHE A 1 114 ? -2.113 2.067 -13.001 1.00 76.56 114 PHE A CA 1
ATOM 890 C C . PHE A 1 114 ? -3.095 2.392 -11.858 1.00 76.56 114 PHE A C 1
ATOM 892 O O . PHE A 1 114 ? -4.305 2.416 -12.093 1.00 76.56 114 PHE A O 1
ATOM 899 N N . PRO A 1 115 ? -2.600 2.612 -10.631 1.00 76.88 115 PRO A N 1
ATOM 900 C CA . PRO A 1 115 ? -3.404 3.046 -9.488 1.00 76.88 115 PRO A CA 1
ATOM 901 C C . PRO A 1 115 ? -3.763 4.543 -9.517 1.00 76.88 115 PRO A C 1
ATOM 903 O O . PRO A 1 115 ? -3.056 5.338 -10.181 1.00 76.88 115 PRO A O 1
#

Radius of gyration: 24.86 Å; chains: 1; bounding box: 33×64×80 Å

InterPro domains:
  IPR013083 Zinc finger, RING/FYVE/PHD-type [G3DSA:3.30.40.10] (42-108)
  IPR019786 Zinc finger, PHD-type, conserved site [PS01359] (46-107)
  IPR034078 Transcription factor NFX1 family [PTHR12360] (14-110)

Secondary structure (DSSP, 8-state):
-------------------TT--PPP--SSHHHHHHHHHHTT--B-TTT--B--TTS-EEE-TTT--EEEHHHHHHHTTSGGGBPPPPTT--SSS------EE-TTT--EE-S--

Organism: NCBI:txid1182543

Sequence (115 aa):
PRPPRSSNKNISTRTPQQRRGSIARSTAPDIATRIHEDISRNLYECAICTNEIGRSSKIWSCRTCWTVFHIGCIKRWSKNEGSAVPRSAGQSDEETQGGKQWRCPGCNLPKETFP

pLDDT: mean 76.96, std 18.39, range [43.44, 96.19]